Protein AF-A0A7X9FQY6-F1 (afdb_monomer_lite)

Foldseek 3Di:
DPVVVVVVVVLCVPVPPDDPPDPDDDDDDVVVVSVVSVVVVLVVQLVVQLVVCVVPDPDPVSSVVSSVVSVVVVVVD

Secondary structure (DSSP, 8-state):
--HHHHHHHHHHTTS-PPPTT-SS-----HHHHHHHHHHHHHHHHHHHHHHHHHHH---HHHHHHHHHHHHHHHHH-

Structure (mmCIF, N/CA/C/O backbone):
data_AF-A0A7X9FQY6-F1
#
_entry.id   AF-A0A7X9FQY6-F1
#
loop_
_atom_site.group_PDB
_atom_site.id
_atom_site.type_symbol
_atom_site.label_atom_id
_atom_site.label_alt_id
_atom_site.label_comp_id
_atom_site.label_asym_id
_atom_site.label_entity_id
_atom_site.label_seq_id
_atom_site.pdbx_PDB_ins_code
_atom_site.Cartn_x
_atom_site.Cartn_y
_atom_site.Cartn_z
_atom_site.occupancy
_atom_site.B_iso_or_equiv
_atom_site.auth_seq_id
_atom_site.auth_comp_id
_atom_site.auth_asym_id
_atom_site.auth_atom_id
_atom_site.pdbx_PDB_model_num
ATOM 1 N N . MET A 1 1 ? 10.390 17.547 -26.373 1.00 40.97 1 MET A N 1
ATOM 2 C CA . MET A 1 1 ? 10.084 16.095 -26.287 1.00 40.97 1 MET A CA 1
ATOM 3 C C . MET A 1 1 ? 11.082 15.310 -25.410 1.00 40.97 1 MET A C 1
ATOM 5 O O . MET A 1 1 ? 11.164 14.099 -25.538 1.00 40.97 1 MET A O 1
ATOM 9 N N . SER A 1 2 ? 11.817 15.947 -24.484 1.00 41.75 2 SER A N 1
ATOM 10 C CA . SER A 1 2 ? 12.850 15.287 -23.652 1.00 41.75 2 SER A CA 1
ATOM 11 C C . SER A 1 2 ? 12.452 15.071 -22.181 1.00 41.75 2 SER A C 1
ATOM 13 O O . SER A 1 2 ? 13.115 14.320 -21.472 1.00 41.75 2 SER A O 1
ATOM 15 N N . ALA A 1 3 ? 11.359 15.686 -21.710 1.00 47.28 3 ALA A N 1
ATOM 16 C CA . ALA A 1 3 ? 10.946 15.626 -20.303 1.00 47.28 3 ALA A CA 1
ATOM 17 C C . ALA A 1 3 ? 10.099 14.387 -19.939 1.00 47.28 3 ALA A C 1
ATOM 19 O O . ALA A 1 3 ? 10.050 14.004 -18.771 1.00 47.28 3 ALA A O 1
ATOM 20 N N . SER A 1 4 ? 9.440 13.736 -20.908 1.00 42.47 4 SER A N 1
ATOM 21 C CA . SER A 1 4 ? 8.655 12.512 -20.656 1.00 42.47 4 SER A CA 1
ATOM 22 C C . SER A 1 4 ? 9.550 11.284 -20.447 1.00 42.47 4 SER A C 1
ATOM 24 O O . SER A 1 4 ? 9.311 10.495 -19.534 1.00 42.47 4 SER A O 1
ATOM 26 N N . LEU A 1 5 ? 10.644 11.185 -21.212 1.00 47.88 5 LEU A N 1
ATOM 27 C CA . LEU A 1 5 ? 11.604 10.078 -21.154 1.00 47.88 5 LEU A CA 1
ATOM 28 C C . LEU A 1 5 ? 12.319 9.974 -19.794 1.00 47.88 5 LEU A C 1
ATOM 30 O O . LEU A 1 5 ? 12.521 8.868 -19.291 1.00 47.88 5 LEU A O 1
ATOM 34 N N . SER A 1 6 ? 12.647 11.100 -19.148 1.00 47.16 6 SER A N 1
ATOM 35 C CA . SER A 1 6 ? 13.311 11.099 -17.832 1.00 47.16 6 SER A CA 1
ATOM 36 C C . SER A 1 6 ? 12.372 10.697 -16.684 1.00 47.16 6 SER A C 1
ATOM 38 O O . SER A 1 6 ? 12.805 10.060 -15.719 1.00 47.16 6 SER A O 1
ATOM 40 N N . LYS A 1 7 ? 11.071 11.003 -16.804 1.00 49.94 7 LYS A N 1
ATOM 41 C CA . LYS A 1 7 ? 10.023 10.558 -15.869 1.00 49.94 7 LYS A CA 1
ATOM 42 C C . LYS A 1 7 ? 9.759 9.056 -16.005 1.00 49.94 7 LYS A C 1
ATOM 44 O O . LYS A 1 7 ? 9.673 8.368 -14.988 1.00 49.94 7 LYS A O 1
ATOM 49 N N . GLN A 1 8 ? 9.708 8.543 -17.240 1.00 47.00 8 GLN A N 1
ATOM 50 C CA . GLN A 1 8 ? 9.600 7.106 -17.514 1.00 47.00 8 GLN A CA 1
ATOM 51 C C . GLN A 1 8 ? 10.799 6.342 -16.921 1.00 47.00 8 GLN A C 1
ATOM 53 O O . GLN A 1 8 ? 10.602 5.389 -16.169 1.00 47.00 8 GLN A O 1
ATOM 58 N N . ALA A 1 9 ? 12.033 6.807 -17.161 1.00 51.22 9 ALA A N 1
ATOM 59 C CA . ALA A 1 9 ? 13.262 6.170 -16.669 1.00 51.22 9 ALA A CA 1
ATOM 60 C C . ALA A 1 9 ? 13.310 6.008 -15.134 1.00 51.22 9 ALA A C 1
ATOM 62 O O . ALA A 1 9 ? 13.793 4.993 -14.632 1.00 51.22 9 ALA A O 1
ATOM 63 N N . ARG A 1 10 ? 12.753 6.965 -14.378 1.00 51.44 10 ARG A N 1
ATOM 64 C CA . ARG A 1 10 ? 12.678 6.908 -12.906 1.00 51.44 10 ARG A CA 1
ATOM 65 C C . ARG A 1 10 ? 11.687 5.848 -12.398 1.00 51.44 10 ARG A C 1
ATOM 67 O O . ARG A 1 10 ? 11.895 5.257 -11.341 1.00 51.44 10 ARG A O 1
ATOM 74 N N . LEU A 1 11 ? 10.625 5.566 -13.156 1.00 52.31 11 LEU A N 1
ATOM 75 C CA . LEU A 1 11 ? 9.656 4.511 -12.829 1.00 52.31 11 LEU A CA 1
ATOM 76 C C . LEU A 1 11 ? 10.206 3.110 -13.141 1.00 52.31 11 LEU A C 1
ATOM 78 O O . LEU A 1 11 ? 9.929 2.171 -12.395 1.00 52.31 11 LEU A O 1
ATOM 82 N N . PHE A 1 12 ? 11.054 2.988 -14.167 1.00 52.44 12 PHE A N 1
ATOM 83 C CA . PHE A 1 12 ? 11.788 1.756 -14.491 1.00 52.44 12 PHE A CA 1
ATOM 84 C C . PHE A 1 12 ? 12.952 1.453 -13.527 1.00 52.44 12 PHE A C 1
ATOM 86 O O . PHE A 1 12 ? 13.443 0.329 -13.497 1.00 52.44 12 PHE A O 1
ATOM 93 N N . GLN A 1 13 ? 13.369 2.415 -12.699 1.00 51.09 13 GLN A N 1
ATOM 94 C CA . GLN A 1 13 ? 14.574 2.346 -11.856 1.00 51.09 13 GLN A CA 1
ATOM 95 C C . GLN A 1 13 ? 14.543 1.257 -10.761 1.00 51.09 13 GLN A C 1
ATOM 97 O O . GLN A 1 13 ? 15.583 0.910 -10.211 1.00 51.09 13 GLN A O 1
ATOM 102 N N . HIS A 1 14 ? 13.365 0.716 -10.436 1.00 56.66 14 HIS A N 1
ATOM 103 C CA . HIS A 1 14 ? 13.186 -0.328 -9.413 1.00 56.66 14 HIS A CA 1
ATOM 104 C C . HIS A 1 14 ? 12.854 -1.704 -9.995 1.00 56.66 14 HIS A C 1
ATOM 106 O O . HIS A 1 14 ? 12.767 -2.677 -9.252 1.00 56.66 14 HIS A O 1
ATOM 112 N N . TYR A 1 15 ? 12.653 -1.800 -11.310 1.00 60.38 15 TYR A N 1
ATOM 113 C CA . TYR A 1 15 ? 12.583 -3.107 -11.939 1.00 60.38 15 TYR A CA 1
ATOM 114 C C . TYR A 1 15 ? 14.018 -3.634 -12.040 1.00 60.38 15 TYR A C 1
ATOM 116 O O . TYR A 1 15 ? 14.853 -2.935 -12.622 1.00 60.38 15 TYR A O 1
ATOM 124 N N . PRO A 1 16 ? 14.351 -4.807 -11.467 1.00 59.28 16 PRO A N 1
ATOM 125 C CA . PRO A 1 16 ? 15.690 -5.347 -11.605 1.00 59.28 16 PRO A CA 1
ATOM 126 C C . PRO A 1 16 ? 15.940 -5.550 -13.102 1.00 59.28 16 PRO A C 1
ATOM 128 O O . PRO A 1 16 ? 15.232 -6.343 -13.731 1.00 59.28 16 PRO A O 1
ATOM 131 N N . PRO A 1 17 ? 16.903 -4.832 -13.708 1.00 65.31 17 PRO A N 1
ATOM 132 C CA . PRO A 1 17 ? 17.234 -5.083 -15.096 1.00 65.31 17 PRO A CA 1
ATOM 133 C C . PRO A 1 17 ? 17.644 -6.549 -15.213 1.00 65.31 17 PRO A C 1
ATOM 135 O O . PRO A 1 17 ? 18.223 -7.119 -14.278 1.00 65.31 17 PRO A O 1
ATOM 138 N N . GLN A 1 18 ? 17.356 -7.173 -16.358 1.00 68.94 18 GLN A N 1
ATOM 139 C CA . GLN A 1 18 ? 17.940 -8.478 -16.648 1.00 68.94 18 GLN A CA 1
ATOM 140 C C . GLN A 1 18 ? 19.441 -8.399 -16.361 1.00 68.94 18 GLN A C 1
ATOM 142 O O . GLN A 1 18 ? 20.072 -7.376 -16.648 1.00 68.94 18 GLN A O 1
ATOM 147 N N . LYS A 1 19 ? 20.007 -9.439 -15.732 1.00 70.44 19 LYS A N 1
ATOM 148 C CA . LYS A 1 19 ? 21.440 -9.447 -15.423 1.00 70.44 19 LYS A CA 1
ATOM 149 C C . LYS A 1 19 ? 22.195 -9.095 -16.706 1.00 70.44 19 LYS A C 1
ATOM 151 O O . LYS A 1 19 ? 22.105 -9.827 -17.689 1.00 70.44 19 LYS A O 1
ATOM 156 N N . ARG A 1 20 ? 22.927 -7.975 -16.680 1.00 66.06 20 ARG A N 1
AT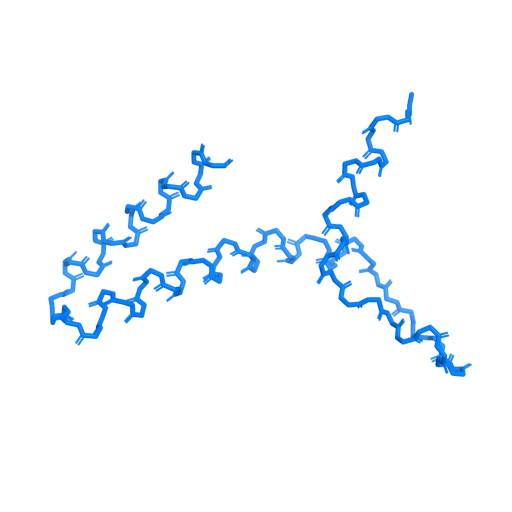OM 157 C CA . ARG A 1 20 ? 23.634 -7.439 -17.857 1.00 66.06 20 ARG A CA 1
ATOM 158 C C . ARG A 1 20 ? 24.577 -8.478 -18.475 1.00 66.06 20 ARG A C 1
ATOM 160 O O . ARG A 1 20 ? 24.736 -8.514 -19.683 1.00 66.06 20 ARG A O 1
ATOM 167 N N . ASN A 1 21 ? 25.099 -9.384 -17.648 1.00 79.38 21 ASN A N 1
ATOM 168 C CA . ASN A 1 21 ? 26.059 -10.422 -18.027 1.00 79.38 21 ASN A CA 1
ATOM 169 C C . ASN A 1 21 ? 25.401 -11.740 -18.486 1.00 79.38 21 ASN A C 1
ATOM 171 O O . ASN A 1 21 ? 26.034 -12.791 -18.442 1.00 79.38 21 ASN A O 1
ATOM 175 N N . ARG A 1 22 ? 24.112 -11.739 -18.844 1.00 78.94 22 ARG A N 1
ATOM 176 C CA . ARG A 1 22 ? 23.426 -12.951 -19.306 1.00 78.94 22 ARG A CA 1
ATOM 177 C C . ARG A 1 22 ? 23.724 -13.192 -20.787 1.00 78.94 22 ARG A C 1
ATOM 179 O O . ARG A 1 22 ? 23.469 -12.318 -21.608 1.00 78.94 22 ARG A O 1
ATOM 186 N N . THR A 1 23 ? 24.195 -14.394 -21.119 1.00 81.25 23 THR A N 1
ATOM 187 C CA . THR A 1 23 ? 24.547 -14.801 -22.493 1.00 81.25 23 THR A CA 1
ATOM 188 C C . THR A 1 23 ? 23.350 -14.788 -23.445 1.00 81.25 23 THR A C 1
ATOM 190 O O . THR A 1 23 ? 23.497 -14.465 -24.615 1.00 81.25 23 THR A O 1
ATOM 193 N N . ILE A 1 24 ? 22.155 -15.107 -22.940 1.00 82.56 24 ILE A N 1
ATOM 194 C CA . ILE A 1 24 ? 20.895 -15.046 -23.689 1.00 82.56 24 ILE A CA 1
ATOM 195 C C . ILE A 1 24 ? 19.948 -14.128 -22.924 1.00 82.56 24 ILE A C 1
ATOM 197 O O . ILE A 1 24 ? 19.503 -14.465 -21.821 1.00 82.56 24 ILE A O 1
ATOM 201 N N . GLN A 1 25 ? 19.666 -12.961 -23.497 1.00 77.19 25 GLN A N 1
ATOM 202 C CA . GLN A 1 25 ? 18.665 -12.038 -22.970 1.00 77.19 25 GLN A CA 1
ATOM 203 C C . GLN A 1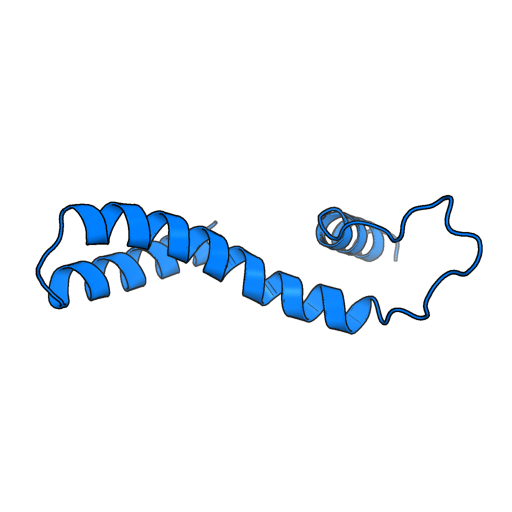 25 ? 17.272 -12.584 -23.293 1.00 77.19 25 GLN A C 1
ATOM 205 O O . GLN A 1 25 ? 17.042 -13.126 -24.372 1.00 77.19 25 GLN A O 1
ATOM 210 N N . ARG A 1 26 ? 16.344 -12.487 -22.341 1.00 79.44 26 ARG A N 1
ATOM 211 C CA . ARG A 1 26 ? 14.948 -12.872 -22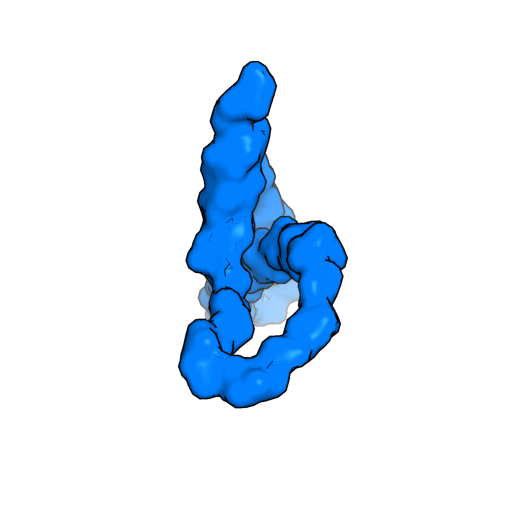.584 1.00 79.44 26 ARG A CA 1
ATOM 212 C C . ARG A 1 26 ? 14.229 -11.697 -23.228 1.00 79.44 26 ARG A C 1
ATOM 214 O O . ARG A 1 26 ? 14.490 -10.554 -22.867 1.00 79.44 26 ARG A O 1
ATOM 221 N N . GLU A 1 27 ? 13.278 -11.954 -24.109 1.00 74.94 27 GLU A N 1
ATOM 222 C CA . GLU A 1 27 ? 12.363 -10.897 -24.527 1.00 74.94 27 GLU A CA 1
ATOM 223 C C . GLU A 1 27 ? 11.443 -10.557 -23.350 1.00 74.94 27 GLU A C 1
ATOM 225 O O . GLU A 1 27 ? 10.693 -11.399 -22.857 1.00 74.94 27 GLU A O 1
ATOM 230 N N . THR A 1 28 ? 11.549 -9.333 -22.832 1.00 72.12 28 THR A N 1
ATOM 231 C CA . THR A 1 28 ? 10.678 -8.839 -21.760 1.00 72.12 28 THR A CA 1
ATOM 232 C C . THR A 1 28 ? 9.960 -7.590 -22.219 1.00 72.12 28 THR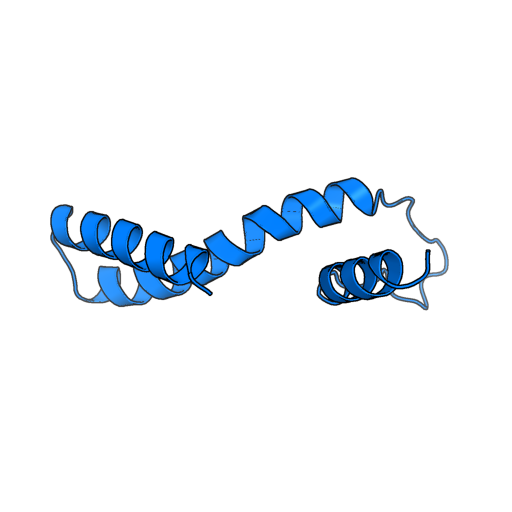 A C 1
ATOM 234 O O . THR A 1 28 ? 10.595 -6.606 -22.594 1.00 72.12 28 THR A O 1
ATOM 237 N N . ASN A 1 29 ? 8.633 -7.608 -22.126 1.00 79.62 29 ASN A N 1
ATOM 238 C CA . ASN A 1 29 ? 7.813 -6.442 -22.405 1.00 79.62 29 ASN A CA 1
ATOM 239 C C . ASN A 1 29 ? 7.867 -5.469 -21.215 1.00 79.62 29 ASN A C 1
ATOM 241 O O . ASN A 1 29 ? 7.187 -5.650 -20.204 1.00 79.62 29 ASN A O 1
ATOM 245 N N . PHE A 1 30 ? 8.704 -4.439 -21.333 1.00 75.31 30 PHE A N 1
ATOM 246 C CA . PHE A 1 30 ? 8.902 -3.436 -20.285 1.00 75.31 30 PHE A CA 1
ATOM 247 C C . PHE A 1 30 ? 7.638 -2.626 -19.974 1.00 75.31 30 PHE A C 1
ATOM 249 O O . PHE A 1 30 ? 7.458 -2.213 -18.830 1.00 75.31 30 PHE A O 1
ATOM 256 N N . THR A 1 31 ? 6.743 -2.445 -20.948 1.00 79.88 31 THR A N 1
ATOM 257 C CA . THR A 1 31 ? 5.479 -1.718 -20.769 1.00 79.88 31 THR A CA 1
ATOM 258 C C . THR A 1 31 ? 4.567 -2.441 -19.781 1.00 79.88 31 THR A C 1
ATOM 260 O O . THR A 1 31 ? 4.129 -1.841 -18.802 1.00 79.88 31 THR A O 1
ATOM 263 N N . LEU A 1 32 ? 4.392 -3.757 -19.945 1.00 80.94 32 LEU A N 1
ATOM 264 C CA . LEU A 1 32 ? 3.595 -4.572 -19.017 1.00 80.94 32 LEU A CA 1
ATOM 265 C C . LEU A 1 32 ? 4.185 -4.582 -17.598 1.00 80.94 32 LEU A C 1
ATOM 267 O O . LEU A 1 32 ? 3.458 -4.558 -16.606 1.00 80.94 32 LEU A O 1
ATOM 271 N N . TYR A 1 33 ? 5.514 -4.598 -17.473 1.00 77.44 33 TYR A N 1
ATOM 272 C CA . TYR A 1 33 ? 6.168 -4.532 -16.163 1.00 77.44 33 TYR A CA 1
ATOM 273 C C . TYR A 1 33 ? 5.985 -3.180 -15.474 1.00 77.44 33 TYR A C 1
ATOM 275 O O . TYR A 1 33 ? 5.824 -3.131 -14.252 1.00 77.44 33 TYR A O 1
ATOM 283 N N . TRP A 1 34 ? 5.994 -2.094 -16.243 1.00 77.81 34 TRP A N 1
ATOM 284 C CA . TRP A 1 34 ? 5.751 -0.757 -15.722 1.00 77.81 34 TRP A CA 1
ATOM 285 C C . TRP A 1 34 ? 4.339 -0.625 -15.156 1.00 77.81 34 TRP A C 1
ATOM 287 O O . TRP A 1 34 ? 4.189 -0.207 -14.007 1.00 77.81 34 TRP A O 1
ATOM 297 N N . GLU A 1 35 ? 3.331 -1.069 -15.909 1.00 84.56 35 GLU A N 1
ATOM 298 C CA . GLU A 1 35 ? 1.927 -1.061 -15.484 1.00 84.56 35 GLU A CA 1
ATOM 299 C C . GLU A 1 35 ? 1.718 -1.875 -14.199 1.00 84.56 35 GLU A C 1
ATOM 301 O O . GLU A 1 35 ? 1.094 -1.398 -13.250 1.00 84.56 35 GLU A O 1
ATOM 306 N N . ARG A 1 36 ? 2.320 -3.069 -14.106 1.00 84.44 36 ARG A N 1
ATOM 307 C CA . ARG A 1 36 ? 2.249 -3.899 -12.889 1.00 84.44 36 ARG A CA 1
ATOM 308 C C . ARG A 1 36 ? 2.910 -3.219 -11.689 1.00 84.44 36 ARG A C 1
ATOM 310 O O . ARG A 1 36 ? 2.336 -3.216 -10.604 1.00 84.44 36 ARG A O 1
ATOM 317 N N . ASN A 1 37 ? 4.079 -2.602 -11.870 1.00 84.06 37 ASN A N 1
ATOM 318 C CA . ASN A 1 37 ? 4.809 -1.923 -10.793 1.00 84.06 37 ASN A CA 1
ATOM 319 C C . ASN A 1 37 ? 4.049 -0.702 -10.231 1.00 84.06 37 ASN A C 1
ATOM 321 O O . ASN A 1 37 ? 4.190 -0.400 -9.044 1.00 84.06 37 ASN A O 1
ATOM 325 N N . LEU A 1 38 ? 3.215 -0.031 -11.038 1.00 83.81 38 LEU A N 1
ATOM 326 C CA . LEU A 1 38 ? 2.326 1.035 -10.550 1.00 83.81 38 LEU A CA 1
ATOM 327 C C . LEU A 1 38 ? 1.307 0.523 -9.529 1.00 83.81 38 LEU A C 1
ATOM 329 O O . LEU A 1 38 ? 0.976 1.248 -8.596 1.00 83.81 38 LEU A O 1
ATOM 333 N N . ILE A 1 39 ? 0.853 -0.722 -9.675 1.00 87.81 39 ILE A N 1
ATOM 334 C CA . ILE A 1 39 ? -0.074 -1.368 -8.743 1.00 87.81 39 ILE A CA 1
ATOM 335 C C . ILE A 1 39 ? 0.710 -2.010 -7.589 1.00 87.81 39 ILE A C 1
ATOM 337 O O . ILE A 1 39 ? 0.396 -1.803 -6.426 1.00 87.81 39 ILE A O 1
ATOM 341 N N . GLU A 1 40 ? 1.789 -2.743 -7.845 1.00 87.38 40 GLU A N 1
ATOM 342 C CA . GLU A 1 40 ? 2.496 -3.487 -6.790 1.00 87.38 40 GLU A CA 1
ATOM 343 C C . GLU A 1 40 ? 3.077 -2.582 -5.684 1.00 87.38 40 GLU A C 1
ATOM 345 O O . GLU A 1 40 ? 3.010 -2.926 -4.501 1.00 87.38 40 GLU A O 1
ATOM 350 N N . ARG A 1 41 ? 3.599 -1.398 -6.033 1.00 85.50 41 ARG A N 1
ATOM 351 C CA . ARG A 1 41 ? 4.185 -0.450 -5.068 1.00 85.50 41 ARG A CA 1
ATOM 352 C C . ARG A 1 41 ? 3.209 0.063 -4.002 1.00 85.50 41 ARG A C 1
ATOM 354 O O . ARG A 1 41 ? 3.558 -0.029 -2.821 1.00 85.50 41 ARG A O 1
ATOM 361 N N . PRO A 1 42 ? 2.031 0.619 -4.346 1.00 87.44 42 PRO A N 1
ATOM 362 C CA . PRO A 1 42 ? 1.066 1.059 -3.345 1.00 87.44 42 PRO A CA 1
ATOM 363 C C . PRO A 1 42 ? 0.577 -0.112 -2.489 1.00 87.44 42 PRO A C 1
ATOM 365 O O . PRO A 1 42 ? 0.512 0.030 -1.272 1.00 87.44 42 PRO A O 1
ATOM 368 N N . PHE A 1 43 ? 0.357 -1.299 -3.065 1.00 87.00 43 PHE A N 1
ATOM 369 C CA . PHE A 1 43 ? -0.012 -2.484 -2.281 1.00 87.00 43 PHE A CA 1
ATOM 370 C C . PHE A 1 43 ? 1.101 -2.945 -1.329 1.00 87.00 43 PHE A C 1
ATOM 372 O O . PHE A 1 43 ? 0.807 -3.395 -0.223 1.00 87.00 43 PHE A O 1
ATOM 379 N N . ASN A 1 44 ? 2.376 -2.810 -1.706 1.00 88.69 44 ASN A N 1
ATOM 380 C CA . ASN A 1 44 ? 3.489 -3.123 -0.811 1.00 88.69 44 ASN A CA 1
ATOM 381 C C . ASN A 1 44 ? 3.547 -2.161 0.388 1.00 88.69 44 ASN A C 1
ATOM 383 O O . ASN A 1 44 ? 3.691 -2.605 1.525 1.00 88.69 44 ASN A O 1
ATOM 387 N N . LYS A 1 45 ? 3.349 -0.855 0.152 1.00 86.75 45 LYS A N 1
ATOM 388 C CA . LYS A 1 45 ? 3.209 0.136 1.233 1.00 86.75 45 LYS A CA 1
ATOM 389 C C . LYS A 1 45 ? 2.007 -0.196 2.122 1.00 86.75 45 LYS A C 1
ATOM 391 O O . LYS A 1 45 ? 2.133 -0.249 3.340 1.00 86.75 45 LYS A O 1
ATOM 396 N N . LEU A 1 46 ? 0.861 -0.502 1.517 1.00 88.44 46 LEU A N 1
ATOM 397 C CA . LEU A 1 46 ? -0.373 -0.853 2.219 1.00 88.44 46 LEU A CA 1
ATOM 398 C C . LEU A 1 46 ? -0.181 -2.091 3.115 1.00 88.44 46 LEU A C 1
ATOM 400 O O . LEU A 1 46 ? -0.602 -2.082 4.268 1.00 88.44 46 LEU A O 1
ATOM 404 N N . LYS A 1 47 ? 0.546 -3.116 2.649 1.00 85.44 47 LYS A N 1
ATOM 405 C CA . LYS A 1 47 ? 0.911 -4.288 3.467 1.00 85.44 47 LYS A CA 1
ATOM 406 C C . LYS A 1 47 ? 1.758 -3.929 4.691 1.00 85.44 47 LYS A C 1
ATOM 408 O O . LYS A 1 47 ? 1.556 -4.535 5.742 1.00 85.44 47 LYS A O 1
ATOM 413 N N . GLN A 1 48 ? 2.674 -2.963 4.587 1.00 83.75 48 GLN A N 1
ATOM 414 C CA . GLN A 1 48 ? 3.474 -2.503 5.733 1.00 83.75 48 GLN A CA 1
ATOM 415 C C . GLN A 1 48 ? 2.594 -1.836 6.804 1.00 83.75 48 GLN A C 1
ATOM 417 O O . GLN A 1 48 ? 2.750 -2.122 7.994 1.00 83.75 48 GLN A O 1
ATOM 422 N N . PHE A 1 49 ? 1.618 -1.023 6.385 1.00 77.75 49 PHE A N 1
ATOM 423 C CA . PHE A 1 49 ? 0.637 -0.415 7.291 1.00 77.75 49 PHE A CA 1
ATOM 424 C C . PHE A 1 49 ? -0.282 -1.462 7.936 1.00 77.75 49 PHE A C 1
ATOM 426 O O . PHE A 1 49 ? -0.429 -1.469 9.158 1.00 77.75 49 PHE A O 1
ATOM 433 N N . ILE A 1 50 ? -0.834 -2.396 7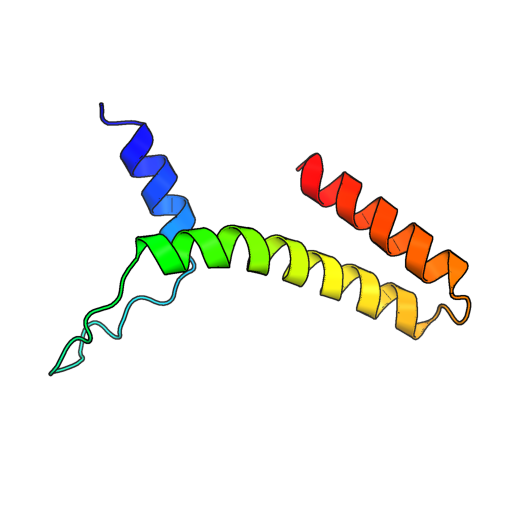.147 1.00 75.81 50 ILE A N 1
ATOM 434 C CA . ILE A 1 50 ? -1.702 -3.464 7.670 1.00 75.81 50 ILE A CA 1
ATOM 435 C C . ILE A 1 50 ? -0.949 -4.344 8.662 1.00 75.81 50 ILE A C 1
ATOM 437 O O . ILE A 1 50 ? -1.465 -4.571 9.744 1.00 75.81 50 ILE A O 1
ATOM 441 N N . THR A 1 51 ? 0.254 -4.828 8.334 1.00 77.12 51 THR A N 1
ATOM 442 C CA . THR A 1 51 ? 1.002 -5.760 9.205 1.00 77.12 51 THR A CA 1
ATOM 443 C C . THR A 1 51 ? 1.247 -5.158 10.592 1.00 77.12 51 THR A C 1
ATOM 445 O O . THR A 1 51 ? 1.194 -5.863 11.601 1.00 77.12 51 THR A O 1
ATOM 448 N N . THR A 1 52 ? 1.470 -3.843 10.641 1.00 70.25 52 THR A N 1
ATOM 449 C CA . THR A 1 52 ? 1.635 -3.086 11.885 1.00 70.25 52 THR A CA 1
ATOM 450 C C . THR A 1 52 ? 0.318 -2.989 12.661 1.00 70.25 52 THR A C 1
ATOM 452 O O . THR A 1 52 ? 0.315 -3.227 13.867 1.00 70.25 52 THR A O 1
ATOM 455 N N . ALA A 1 53 ? -0.799 -2.725 11.973 1.00 65.81 53 ALA A N 1
ATOM 456 C CA . ALA A 1 53 ? -2.131 -2.675 12.577 1.00 65.81 53 ALA A CA 1
ATOM 457 C C . ALA A 1 53 ? -2.587 -4.060 13.075 1.00 65.81 53 ALA A C 1
ATOM 459 O O . ALA A 1 53 ? -2.862 -4.239 14.253 1.00 65.81 53 ALA A O 1
ATOM 460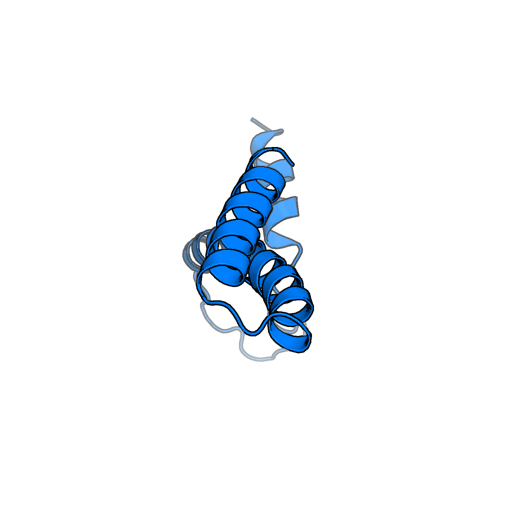 N N . THR A 1 54 ? -2.559 -5.094 12.228 1.00 67.69 54 THR A N 1
ATOM 461 C CA . THR A 1 54 ? -3.072 -6.446 12.530 1.00 67.69 54 THR A CA 1
ATOM 462 C C . THR A 1 54 ? -2.291 -7.202 13.601 1.00 67.69 54 THR A C 1
ATOM 464 O O . THR A 1 54 ? -2.775 -8.212 14.102 1.00 67.69 54 THR A O 1
ATOM 467 N N . ARG A 1 55 ? -1.073 -6.764 13.951 1.00 70.75 55 ARG A N 1
ATOM 468 C CA . ARG A 1 55 ? -0.329 -7.355 15.075 1.00 70.75 55 ARG A CA 1
ATOM 469 C C . ARG A 1 55 ? -1.004 -7.047 16.416 1.00 70.75 55 ARG A C 1
ATOM 471 O O . ARG A 1 55 ? -0.949 -7.882 17.316 1.00 70.75 55 ARG A O 1
ATOM 478 N N . TYR A 1 56 ? -1.617 -5.873 16.545 1.00 73.69 56 TYR A N 1
ATOM 479 C CA . TYR A 1 56 ? -2.210 -5.397 17.797 1.00 73.69 56 TYR A CA 1
ATOM 480 C C . TYR A 1 56 ? -3.736 -5.255 17.714 1.00 73.69 56 TYR A C 1
ATOM 482 O O . TYR A 1 56 ? -4.421 -5.432 18.722 1.00 73.69 56 TYR A O 1
ATOM 490 N N . ASP A 1 57 ? -4.279 -5.013 16.521 1.00 74.12 57 ASP A N 1
ATOM 491 C CA . ASP A 1 57 ? -5.710 -4.875 16.281 1.00 74.12 57 ASP A CA 1
ATOM 492 C C . ASP A 1 57 ? -6.402 -6.222 16.079 1.00 74.12 57 ASP A C 1
ATOM 494 O O . ASP A 1 57 ? -6.080 -6.992 15.175 1.00 74.12 57 ASP A O 1
ATOM 498 N N . LYS A 1 58 ? -7.425 -6.474 16.903 1.00 77.06 58 LYS A N 1
ATOM 499 C CA . LYS A 1 58 ? -8.283 -7.673 16.829 1.00 77.06 58 LYS A CA 1
ATOM 500 C C . LYS A 1 58 ? -9.624 -7.417 16.131 1.00 77.06 58 LYS A C 1
ATOM 502 O O . LYS A 1 58 ? -10.352 -8.359 15.824 1.00 77.06 58 LYS A O 1
ATOM 507 N N . LEU A 1 59 ? -9.972 -6.149 15.905 1.00 85.00 59 LEU A N 1
ATOM 508 C CA . LEU A 1 59 ? -11.265 -5.723 15.370 1.00 85.00 59 LEU A CA 1
ATOM 509 C C . LEU A 1 59 ? -11.195 -5.507 13.857 1.00 85.00 59 LEU A C 1
ATOM 511 O O . LEU A 1 59 ? -10.329 -4.800 13.344 1.00 85.00 59 LEU A O 1
ATOM 515 N N . LYS A 1 60 ? -12.175 -6.066 13.139 1.00 83.94 60 LYS A N 1
ATOM 516 C CA . LYS A 1 60 ? -12.310 -5.904 11.681 1.00 83.94 60 LYS A CA 1
ATOM 517 C C . LYS A 1 60 ? -12.489 -4.438 11.270 1.00 83.94 60 LYS A C 1
ATOM 519 O O . LYS A 1 60 ? -12.007 -4.041 10.214 1.00 83.94 60 LYS A O 1
ATOM 524 N N . SER A 1 61 ? -13.160 -3.642 12.104 1.00 86.62 61 SER A N 1
ATOM 525 C CA . SER A 1 61 ? -13.370 -2.210 11.877 1.00 86.62 61 SER A CA 1
ATOM 526 C C . SER A 1 61 ? -12.056 -1.434 11.882 1.00 86.62 61 SER A C 1
ATOM 528 O O . SER A 1 61 ? -11.827 -0.649 10.970 1.00 86.62 61 SER A O 1
ATOM 530 N N . THR A 1 62 ? -11.160 -1.690 12.839 1.00 84.62 62 THR A N 1
ATOM 531 C CA . THR A 1 62 ? -9.877 -0.978 12.912 1.00 84.62 62 THR A CA 1
ATOM 532 C C . THR A 1 62 ? -8.990 -1.287 11.712 1.00 84.62 62 THR A C 1
ATOM 534 O O . THR A 1 62 ? -8.390 -0.381 11.138 1.00 84.62 62 THR A O 1
ATOM 537 N N . ILE A 1 63 ? -8.981 -2.545 11.260 1.00 83.25 63 ILE A N 1
ATOM 538 C CA . ILE A 1 63 ? -8.262 -2.948 10.045 1.00 83.25 63 ILE A CA 1
ATOM 539 C C . ILE A 1 63 ? -8.826 -2.213 8.819 1.00 83.25 63 ILE A C 1
ATOM 541 O O . ILE A 1 63 ? -8.055 -1.703 8.009 1.00 83.25 63 ILE A O 1
ATOM 545 N N . LEU A 1 64 ? -10.155 -2.107 8.691 1.00 87.81 64 LEU A N 1
ATOM 546 C CA . LEU A 1 64 ? -10.787 -1.379 7.586 1.00 87.81 64 LEU A CA 1
ATOM 547 C C . LEU A 1 64 ? -10.412 0.111 7.597 1.00 87.81 64 LEU A C 1
ATOM 549 O O . LEU A 1 64 ? -10.016 0.646 6.561 1.00 87.81 64 LEU A O 1
ATOM 553 N N . THR A 1 65 ? -10.471 0.761 8.761 1.00 88.69 65 THR A N 1
ATOM 554 C CA . THR A 1 65 ? -10.077 2.169 8.919 1.00 88.69 65 THR A CA 1
ATOM 555 C C . THR A 1 65 ? -8.598 2.376 8.587 1.00 88.69 65 THR A C 1
ATOM 557 O O . THR A 1 65 ? -8.252 3.327 7.889 1.00 88.69 65 THR A O 1
ATOM 560 N N . ALA A 1 66 ? -7.718 1.462 9.010 1.00 85.75 66 ALA A N 1
ATOM 561 C CA . ALA A 1 66 ? -6.293 1.513 8.687 1.00 85.75 66 ALA A CA 1
ATOM 562 C C . ALA A 1 66 ? -6.036 1.407 7.173 1.00 85.75 66 ALA A C 1
ATOM 564 O O . ALA A 1 66 ? -5.196 2.133 6.639 1.00 85.75 66 ALA A O 1
ATOM 565 N N . VAL A 1 67 ? -6.785 0.554 6.463 1.00 88.00 67 VAL A N 1
ATOM 566 C CA . VAL A 1 67 ? -6.705 0.437 4.996 1.00 88.00 67 VAL A CA 1
ATOM 567 C C . VAL A 1 67 ? -7.164 1.719 4.308 1.00 88.00 67 VAL A C 1
ATOM 569 O O . VAL A 1 67 ? -6.479 2.204 3.406 1.00 88.00 67 VAL A O 1
ATOM 572 N N . GLN A 1 68 ? -8.287 2.292 4.743 1.00 90.44 68 GLN A N 1
ATOM 573 C CA . GLN A 1 68 ? -8.796 3.553 4.196 1.00 90.44 68 GLN A CA 1
ATOM 574 C C . GLN A 1 68 ? -7.796 4.695 4.411 1.00 90.44 68 GLN A C 1
ATOM 576 O O . GLN A 1 68 ? -7.472 5.424 3.474 1.00 90.44 68 GLN A O 1
ATOM 581 N N . PHE A 1 69 ? -7.240 4.798 5.617 1.00 90.50 69 PHE A N 1
ATOM 582 C CA . PHE A 1 69 ? -6.252 5.814 5.963 1.00 90.50 69 PHE A CA 1
ATOM 583 C C . PHE A 1 69 ? -4.956 5.666 5.153 1.00 90.50 69 PHE A C 1
ATOM 585 O O . PHE A 1 69 ? -4.486 6.632 4.550 1.00 90.50 69 PHE A O 1
ATOM 592 N N . ALA A 1 70 ? -4.416 4.446 5.050 1.00 89.50 70 ALA A N 1
ATOM 593 C CA . ALA A 1 70 ? -3.236 4.165 4.235 1.00 89.50 70 ALA A CA 1
ATOM 594 C C . ALA A 1 70 ? -3.475 4.486 2.749 1.00 89.50 70 ALA A C 1
ATOM 596 O O . ALA A 1 70 ? -2.586 5.025 2.090 1.00 89.50 70 ALA A O 1
ATOM 597 N N . SER A 1 71 ? -4.673 4.203 2.224 1.00 90.62 71 SER A N 1
ATOM 598 C CA . SER A 1 71 ? -5.039 4.543 0.845 1.00 90.62 71 SER A CA 1
ATOM 599 C C . SER A 1 71 ? -5.021 6.054 0.598 1.00 90.62 71 SER A C 1
ATOM 601 O O . SER A 1 71 ? -4.511 6.490 -0.432 1.00 90.62 71 SER A O 1
ATOM 603 N N . ILE A 1 72 ? -5.535 6.852 1.540 1.00 93.69 72 ILE A N 1
ATOM 604 C CA . ILE A 1 72 ? -5.531 8.320 1.446 1.00 93.69 72 ILE A CA 1
ATOM 605 C C . ILE A 1 72 ? -4.095 8.859 1.484 1.00 93.69 72 ILE A C 1
ATOM 607 O O . ILE A 1 72 ? -3.731 9.682 0.649 1.00 93.69 72 ILE A O 1
ATOM 611 N N . ILE A 1 73 ? -3.253 8.358 2.395 1.00 90.94 73 ILE A N 1
ATOM 612 C CA . ILE A 1 73 ? -1.841 8.772 2.494 1.00 90.94 73 ILE A CA 1
ATOM 613 C C . ILE A 1 73 ? -1.077 8.458 1.207 1.00 90.94 73 ILE A C 1
ATOM 615 O O . ILE A 1 73 ? -0.314 9.288 0.721 1.00 90.94 73 ILE A O 1
ATOM 619 N N . ILE A 1 74 ? -1.266 7.259 0.651 1.00 88.81 74 ILE A N 1
ATOM 620 C CA . ILE A 1 74 ? -0.592 6.844 -0.583 1.00 88.81 74 ILE A CA 1
ATOM 621 C C . ILE A 1 74 ? -1.054 7.688 -1.778 1.00 88.81 74 ILE A C 1
ATOM 623 O O . ILE A 1 74 ? -0.246 7.941 -2.664 1.00 88.81 74 ILE A O 1
ATOM 627 N N . LEU A 1 75 ? -2.322 8.113 -1.805 1.00 88.25 75 LEU A N 1
ATOM 628 C CA . LEU A 1 75 ? -2.875 8.956 -2.867 1.00 88.25 75 LEU A CA 1
ATOM 629 C C . LEU A 1 75 ? -2.365 10.404 -2.804 1.00 88.25 75 LEU A C 1
ATOM 631 O O . LEU A 1 75 ? -2.141 11.012 -3.847 1.00 88.25 75 LEU A O 1
ATOM 635 N N . LEU A 1 76 ? -2.208 10.959 -1.599 1.00 89.75 76 LEU A N 1
ATOM 636 C CA . LEU A 1 76 ? -1.774 12.347 -1.384 1.00 89.75 76 LEU A CA 1
ATOM 637 C C . LEU A 1 76 ? -0.254 12.550 -1.499 1.00 89.75 76 LEU A C 1
ATOM 639 O O . LEU A 1 76 ? 0.200 13.693 -1.531 1.00 89.75 76 LEU A O 1
ATOM 643 N N . ASN A 1 77 ? 0.521 11.464 -1.533 1.00 76.81 77 ASN A N 1
ATOM 644 C CA . ASN A 1 77 ? 1.983 11.471 -1.607 1.00 76.81 77 ASN A CA 1
ATOM 645 C C . ASN A 1 77 ? 2.504 11.278 -3.036 1.00 76.81 77 ASN A C 1
ATOM 647 O O . ASN A 1 77 ? 3.315 12.108 -3.496 1.00 76.81 77 ASN A O 1
#

pLDDT: mean 74.87, std 14.51, range [40.97, 93.69]

Radius of gyration: 17.7 Å; chains: 1; bounding box: 39×31×44 Å

Sequence (77 aa):
MSASLSKQARLFQHYPPQKRNRTIQRETNFTLYWERNLIERPFNKLKQFITTATRYDKLKSTILTAVQFASIIILLN

Organism: NCBI:txid2024889